Protein AF-A0A090BUH6-F1 (afdb_monomer_lite)

Organism: NCBI:txid40754

pLDDT: mean 92.65, std 9.0, range [54.72, 98.19]

Structure (mmCIF, N/CA/C/O backbone):
data_A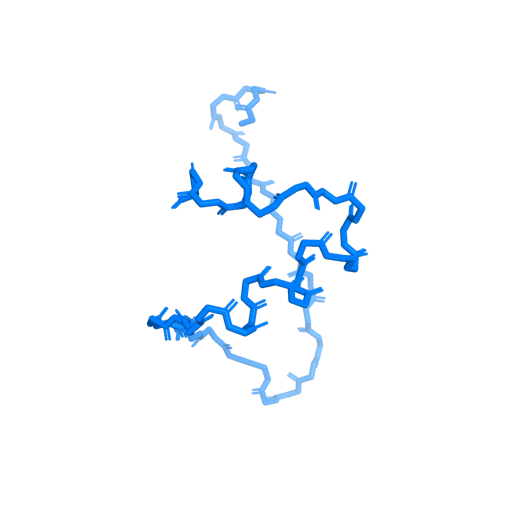F-A0A090BUH6-F1
#
_entry.id   AF-A0A090BUH6-F1
#
loop_
_atom_site.group_PDB
_atom_site.id
_atom_site.type_symbol
_atom_site.label_atom_id
_atom_site.label_alt_id
_atom_site.label_comp_id
_atom_site.label_asym_id
_atom_site.label_entity_id
_atom_site.label_seq_id
_atom_site.pdbx_PDB_ins_code
_atom_site.Cartn_x
_atom_site.Cartn_y
_atom_site.Cartn_z
_atom_site.occupancy
_atom_site.B_iso_or_equiv
_atom_site.auth_seq_id
_atom_site.auth_comp_id
_atom_site.auth_asym_id
_atom_site.auth_atom_id
_atom_site.pdbx_PDB_model_num
ATOM 1 N N . MET A 1 1 ? 9.729 0.554 9.097 1.00 87.12 1 MET A N 1
ATOM 2 C CA . MET A 1 1 ? 10.485 -0.714 9.223 1.00 87.12 1 MET A CA 1
ATOM 3 C C . MET A 1 1 ? 11.786 -0.410 9.952 1.00 87.12 1 MET A C 1
ATOM 5 O O . MET A 1 1 ? 12.262 0.711 9.832 1.00 87.12 1 MET A O 1
ATOM 9 N N . LEU A 1 2 ? 12.328 -1.349 10.724 1.00 91.62 2 LEU A N 1
ATOM 10 C CA . LEU A 1 2 ? 13.652 -1.237 11.344 1.00 91.62 2 LEU A CA 1
ATOM 11 C C . LEU A 1 2 ? 14.471 -2.438 10.846 1.00 91.62 2 LEU A C 1
ATOM 13 O O . LEU A 1 2 ? 13.947 -3.550 10.939 1.00 91.62 2 LEU A O 1
ATOM 17 N N . PRO A 1 3 ? 15.691 -2.266 10.297 1.00 93.56 3 PRO A N 1
ATOM 18 C CA . PRO A 1 3 ? 16.512 -1.047 10.187 1.00 93.56 3 PRO A CA 1
ATOM 19 C C . PRO A 1 3 ? 16.017 -0.033 9.135 1.00 93.56 3 PRO A C 1
ATOM 21 O O . PRO A 1 3 ? 15.115 -0.328 8.356 1.00 93.56 3 PRO A O 1
ATOM 24 N N . ALA A 1 4 ? 16.622 1.164 9.110 1.00 94.00 4 ALA A N 1
ATOM 25 C CA . ALA A 1 4 ? 16.267 2.242 8.175 1.00 94.00 4 ALA A CA 1
ATOM 26 C C . ALA A 1 4 ? 16.518 1.879 6.699 1.00 94.00 4 ALA A C 1
ATOM 28 O O . ALA A 1 4 ? 15.745 2.266 5.827 1.00 94.00 4 ALA A O 1
ATOM 29 N N . ALA A 1 5 ? 17.570 1.105 6.417 1.00 94.50 5 ALA A N 1
ATOM 30 C CA . ALA A 1 5 ? 17.871 0.592 5.082 1.00 94.50 5 ALA A CA 1
ATOM 31 C C . ALA A 1 5 ? 17.048 -0.676 4.783 1.00 94.50 5 ALA A C 1
ATOM 33 O O . ALA A 1 5 ? 17.599 -1.760 4.608 1.00 94.50 5 ALA A O 1
ATOM 34 N N . ALA A 1 6 ? 15.720 -0.546 4.779 1.00 96.06 6 ALA A N 1
ATOM 35 C CA . ALA A 1 6 ? 14.800 -1.636 4.473 1.00 96.06 6 ALA A CA 1
ATOM 36 C C . ALA A 1 6 ? 13.731 -1.192 3.470 1.00 96.06 6 ALA A C 1
ATOM 38 O O . ALA A 1 6 ? 13.193 -0.090 3.560 1.00 96.06 6 ALA A O 1
ATOM 39 N N . VAL A 1 7 ? 13.402 -2.086 2.538 1.00 95.56 7 VAL A N 1
ATOM 40 C CA . VAL A 1 7 ? 12.365 -1.887 1.520 1.00 95.56 7 VAL A CA 1
ATOM 41 C C . VAL A 1 7 ? 11.410 -3.078 1.569 1.00 95.56 7 VAL A C 1
ATOM 43 O O . VAL A 1 7 ? 11.842 -4.215 1.750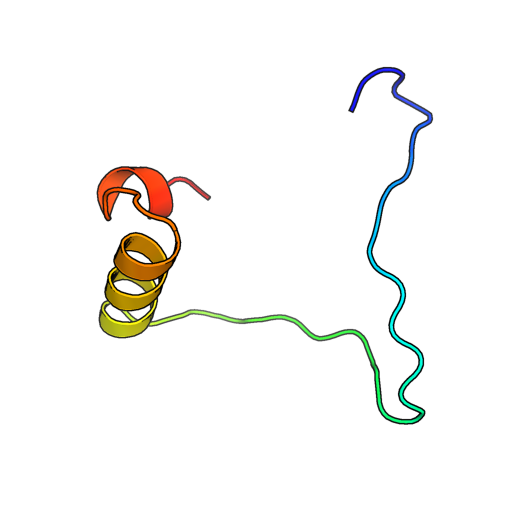 1.00 95.56 7 VAL A O 1
ATOM 46 N N . SER A 1 8 ? 10.110 -2.826 1.418 1.00 95.12 8 SER A N 1
ATOM 47 C CA . SER A 1 8 ? 9.085 -3.859 1.240 1.00 95.12 8 SER A CA 1
ATOM 48 C C . SER A 1 8 ? 8.050 -3.397 0.220 1.00 95.12 8 SER A C 1
ATOM 50 O O . SER A 1 8 ? 7.931 -2.204 -0.060 1.00 95.12 8 SER A O 1
ATOM 52 N N . GLY A 1 9 ? 7.320 -4.344 -0.358 1.00 96.19 9 GLY A N 1
ATOM 53 C CA . GLY A 1 9 ? 6.297 -4.070 -1.356 1.00 96.19 9 GLY A CA 1
ATOM 54 C C . GLY A 1 9 ? 5.643 -5.351 -1.855 1.00 96.19 9 GLY A C 1
ATOM 55 O O . GLY A 1 9 ? 6.008 -6.453 -1.445 1.00 96.19 9 GLY A O 1
ATOM 56 N N . TRP A 1 10 ? 4.676 -5.186 -2.751 1.00 97.44 10 TRP A N 1
ATOM 57 C CA . TRP A 1 10 ? 3.953 -6.278 -3.397 1.00 97.44 10 TRP A CA 1
ATOM 58 C C . TRP A 1 10 ? 4.422 -6.447 -4.846 1.00 97.44 10 TRP A C 1
ATOM 60 O O . TRP A 1 10 ? 4.695 -5.457 -5.523 1.00 97.44 10 TRP A O 1
ATOM 70 N N . TYR A 1 11 ? 4.485 -7.689 -5.333 1.00 97.44 11 TYR A N 1
ATOM 71 C CA . TYR A 1 11 ? 4.777 -7.989 -6.737 1.00 97.44 11 TYR A CA 1
ATOM 72 C C . TYR A 1 11 ? 3.479 -8.170 -7.528 1.00 97.44 11 TYR A C 1
ATOM 74 O O . TYR A 1 11 ? 2.649 -9.008 -7.180 1.00 97.44 11 TYR A O 1
ATOM 82 N N . PHE A 1 12 ? 3.335 -7.427 -8.625 1.00 98.06 12 PHE A N 1
ATOM 83 C CA . PHE A 1 12 ? 2.232 -7.563 -9.578 1.00 98.06 12 PHE A CA 1
ATOM 84 C C . PHE A 1 12 ? 2.804 -7.945 -10.948 1.00 98.06 12 PHE A C 1
ATOM 86 O O . PHE A 1 12 ? 3.669 -7.244 -11.463 1.00 98.06 12 PHE A O 1
ATOM 93 N N . SER A 1 13 ? 2.344 -9.053 -11.540 1.00 98.06 13 SER A N 1
ATOM 94 C CA . SER A 1 13 ? 2.873 -9.584 -12.813 1.00 98.06 13 SER A CA 1
ATOM 95 C C . SER A 1 13 ? 2.061 -9.194 -14.050 1.00 98.06 13 SER A C 1
ATOM 97 O O . SER A 1 13 ? 2.465 -9.486 -15.174 1.00 98.06 13 SER A O 1
ATOM 99 N N . HIS A 1 14 ? 0.897 -8.568 -13.866 1.00 98.06 14 HIS A N 1
ATOM 100 C CA . HIS A 1 14 ? 0.005 -8.239 -14.970 1.00 98.06 14 HIS A CA 1
ATOM 101 C C . HIS A 1 14 ? 0.650 -7.179 -15.886 1.00 98.06 14 HIS A C 1
ATOM 103 O O . HIS A 1 14 ? 1.085 -6.147 -15.376 1.00 98.06 14 HIS A O 1
ATOM 109 N N . PRO A 1 15 ? 0.669 -7.353 -17.224 1.00 98.06 15 PRO A N 1
ATOM 110 C CA . PRO A 1 15 ? 1.398 -6.464 -18.142 1.00 98.06 15 PRO A CA 1
ATOM 111 C C . PRO A 1 15 ? 0.870 -5.024 -18.178 1.00 98.06 15 PRO A C 1
ATOM 113 O O . PRO A 1 15 ? 1.540 -4.134 -18.684 1.00 98.06 15 PRO A O 1
ATOM 116 N N . GLN A 1 16 ? -0.337 -4.797 -17.660 1.00 98.19 16 GLN A N 1
ATOM 117 C CA . GLN A 1 16 ? -0.946 -3.468 -17.538 1.00 98.19 16 GLN A CA 1
ATOM 118 C C . GLN A 1 16 ? -0.843 -2.885 -16.119 1.00 98.19 16 GLN A C 1
ATOM 120 O O . GLN A 1 16 ? -1.402 -1.821 -15.860 1.00 98.19 16 GLN A O 1
ATOM 125 N N . ALA A 1 17 ? -0.188 -3.573 -15.177 1.00 98.12 17 ALA A N 1
ATOM 126 C C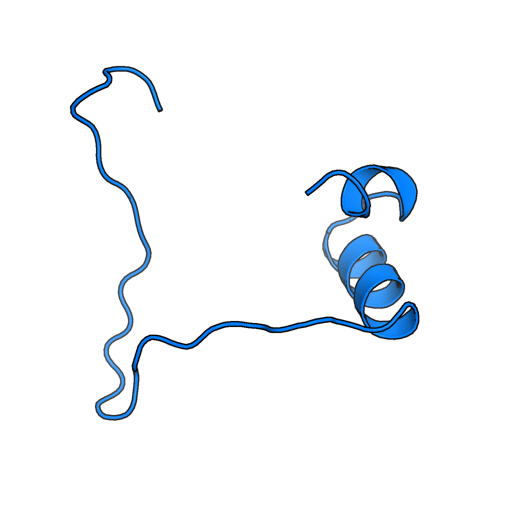A . ALA A 1 17 ? 0.022 -3.042 -13.836 1.00 98.12 17 ALA A CA 1
ATOM 127 C C . ALA A 1 17 ? 0.939 -1.814 -13.899 1.00 98.12 17 ALA A C 1
ATOM 129 O O . ALA A 1 17 ? 2.016 -1.852 -14.490 1.00 98.12 17 ALA A O 1
ATOM 130 N N . HIS A 1 18 ? 0.505 -0.725 -13.277 1.00 97.94 18 HIS A N 1
ATOM 131 C CA . HIS A 1 18 ? 1.249 0.524 -13.198 1.00 97.94 18 HIS A CA 1
ATOM 132 C C . HIS A 1 18 ? 0.933 1.227 -11.877 1.00 97.94 18 HIS A C 1
ATOM 134 O O . HIS A 1 18 ? -0.092 0.963 -11.248 1.00 97.94 18 HIS A O 1
ATOM 140 N N . TYR A 1 19 ? 1.825 2.114 -11.440 1.00 97.94 19 TYR A N 1
ATOM 141 C CA . TYR A 1 19 ? 1.590 2.938 -10.258 1.00 97.94 19 TYR A CA 1
ATOM 142 C C . TYR A 1 19 ? 0.540 4.011 -10.543 1.00 97.94 19 TYR A C 1
ATOM 144 O O . TYR A 1 19 ? 0.549 4.631 -11.605 1.00 97.94 19 TYR A O 1
ATOM 152 N N . PHE A 1 20 ? -0.325 4.264 -9.567 1.00 97.56 20 PHE A N 1
ATOM 153 C CA . PHE A 1 20 ? -1.309 5.340 -9.602 1.00 97.56 20 PHE A CA 1
ATOM 154 C C . PHE A 1 20 ? -1.569 5.859 -8.182 1.00 97.56 20 PHE A C 1
ATOM 156 O O . PHE A 1 20 ? -1.270 5.181 -7.198 1.00 97.56 20 PHE A O 1
ATOM 163 N N . GLY A 1 21 ? -2.108 7.074 -8.072 1.00 96.19 21 GLY A N 1
ATOM 164 C CA . GLY A 1 21 ? -2.557 7.639 -6.799 1.00 96.19 21 GLY A CA 1
ATOM 165 C C . GLY A 1 21 ? -4.040 7.356 -6.561 1.00 96.19 21 GLY A C 1
ATOM 166 O O . GLY A 1 21 ? -4.846 7.518 -7.472 1.00 96.19 21 GLY A O 1
ATOM 167 N N . THR A 1 22 ? -4.410 6.974 -5.339 1.00 94.62 22 THR A N 1
ATOM 168 C CA . THR A 1 22 ? -5.797 6.618 -4.983 1.00 94.62 22 THR A CA 1
ATOM 169 C C . THR A 1 22 ? -6.757 7.816 -4.965 1.00 94.62 22 THR A C 1
ATOM 171 O O . THR A 1 22 ? -7.949 7.645 -5.191 1.00 94.62 22 THR A O 1
ATOM 174 N N . GLY A 1 23 ? -6.260 9.037 -4.732 1.00 94.62 23 GLY A N 1
ATOM 175 C CA . GLY A 1 23 ? -7.099 10.237 -4.619 1.00 94.62 23 GLY A CA 1
ATOM 176 C C . GLY A 1 23 ? -7.900 10.301 -3.311 1.00 94.62 23 GLY A C 1
ATOM 177 O O . GLY A 1 23 ? -7.604 9.588 -2.353 1.00 94.62 23 GLY A O 1
ATOM 178 N N . LYS A 1 24 ? -8.893 11.198 -3.255 1.00 94.19 24 LYS A N 1
ATOM 179 C CA . LYS A 1 24 ? -9.845 11.254 -2.135 1.00 94.19 24 LYS A CA 1
ATOM 180 C C . LYS A 1 24 ? -10.867 10.130 -2.284 1.00 94.19 24 LYS A C 1
ATOM 182 O O . LYS A 1 24 ? -11.337 9.885 -3.391 1.00 94.19 24 LYS A O 1
ATOM 187 N N . ILE A 1 25 ? -11.214 9.507 -1.164 1.00 93.88 25 ILE A N 1
ATOM 188 C CA . ILE A 1 25 ? -12.276 8.506 -1.073 1.00 93.88 25 ILE A CA 1
ATOM 189 C C . ILE A 1 25 ? -13.415 9.047 -0.217 1.00 93.88 25 ILE A C 1
ATOM 191 O O . ILE A 1 25 ? -13.190 9.831 0.709 1.00 93.88 25 ILE A O 1
ATOM 195 N N . GLU A 1 26 ? -14.631 8.630 -0.538 1.00 95.25 26 GLU A N 1
ATOM 196 C CA . GLU A 1 26 ? -15.832 9.071 0.161 1.00 95.25 26 GLU A CA 1
ATOM 197 C C . GLU A 1 26 ? -16.115 8.211 1.401 1.00 95.25 26 GLU A C 1
ATOM 199 O O . GLU A 1 26 ? -15.502 7.165 1.644 1.00 95.25 26 GLU A O 1
ATOM 204 N N . LYS A 1 27 ? -17.031 8.695 2.245 1.00 94.12 27 LYS A N 1
ATOM 205 C CA . LYS A 1 27 ? -17.337 8.088 3.549 1.00 94.12 27 LYS A CA 1
ATOM 206 C C . LYS A 1 27 ? -17.787 6.625 3.438 1.00 94.12 27 LYS A C 1
ATOM 208 O O . LYS A 1 27 ? -17.420 5.820 4.288 1.00 94.12 27 LYS A O 1
ATOM 213 N N . ASP A 1 28 ? -18.549 6.293 2.405 1.00 96.50 28 ASP A N 1
ATOM 214 C CA . ASP A 1 28 ? -19.026 4.939 2.123 1.00 96.50 28 ASP A CA 1
ATOM 215 C C . ASP A 1 28 ? -17.869 3.953 1.882 1.00 96.50 28 ASP A C 1
ATOM 217 O O . ASP A 1 28 ? -17.863 2.856 2.439 1.00 96.50 28 ASP A O 1
ATOM 221 N N . GLN A 1 29 ? -16.837 4.363 1.139 1.00 96.38 29 GLN A N 1
ATOM 222 C CA . GLN A 1 29 ? -15.644 3.547 0.901 1.00 96.38 29 GLN A CA 1
ATOM 223 C C . GLN A 1 29 ? -14.833 3.323 2.183 1.00 96.38 29 GLN A C 1
ATOM 225 O O . GLN A 1 29 ? -14.292 2.234 2.389 1.00 96.38 29 GLN A O 1
ATOM 230 N N . VAL A 1 30 ? -14.763 4.327 3.062 1.00 94.94 30 VAL A N 1
ATOM 231 C CA . VAL A 1 30 ? -14.104 4.199 4.373 1.00 94.94 30 VAL A CA 1
ATOM 232 C C . VAL A 1 30 ? -14.859 3.211 5.267 1.00 94.94 30 VAL A C 1
ATOM 234 O O . VAL A 1 30 ? -14.235 2.380 5.926 1.00 94.94 30 VAL A O 1
ATOM 237 N N . GLU A 1 31 ? -16.191 3.282 5.287 1.00 95.94 31 GLU A N 1
ATOM 238 C CA . GLU A 1 31 ? -17.045 2.396 6.084 1.00 95.94 31 GLU A CA 1
ATOM 239 C C . GLU A 1 31 ? -16.960 0.939 5.615 1.00 95.94 31 GLU A C 1
ATOM 241 O O . GLU A 1 31 ? -16.741 0.043 6.433 1.00 95.94 31 GLU A O 1
ATOM 246 N N . ASP A 1 32 ? -17.035 0.700 4.305 1.00 97.25 32 ASP A N 1
ATOM 247 C CA . ASP A 1 32 ? -16.863 -0.637 3.731 1.00 97.25 32 ASP A CA 1
ATOM 248 C C . ASP A 1 32 ? -15.468 -1.215 4.029 1.00 97.25 32 ASP A C 1
ATOM 250 O O . ASP A 1 32 ? -15.328 -2.376 4.431 1.00 97.25 32 ASP A O 1
ATOM 254 N N . TYR A 1 33 ? -14.417 -0.401 3.893 1.00 95.38 33 TYR A N 1
ATOM 255 C CA . TYR A 1 33 ? -13.058 -0.848 4.188 1.00 95.38 33 TYR A CA 1
ATOM 256 C C . TYR A 1 33 ? -12.867 -1.189 5.671 1.00 95.38 33 TYR A C 1
ATOM 258 O O . TYR A 1 33 ? -12.234 -2.201 5.986 1.00 95.38 33 TYR A O 1
ATOM 266 N N . ALA A 1 34 ? -13.453 -0.400 6.576 1.00 95.56 34 ALA A N 1
ATOM 267 C CA . ALA A 1 34 ? -13.439 -0.665 8.011 1.00 95.56 34 ALA A CA 1
ATOM 268 C C . ALA A 1 34 ? -14.068 -2.033 8.333 1.00 95.56 34 ALA A C 1
ATOM 270 O O . ALA A 1 34 ? -13.441 -2.850 9.011 1.00 95.56 34 ALA A O 1
ATOM 271 N N . ILE A 1 35 ? -15.234 -2.336 7.749 1.00 96.56 35 ILE A N 1
ATOM 272 C CA . ILE A 1 35 ? -15.911 -3.633 7.905 1.00 96.56 35 ILE A CA 1
ATOM 273 C C . ILE A 1 35 ? -15.026 -4.778 7.397 1.00 96.56 35 ILE A C 1
ATOM 275 O O . ILE A 1 35 ? -14.788 -5.739 8.130 1.00 96.56 35 ILE A O 1
ATOM 279 N N . ARG A 1 36 ? -14.474 -4.673 6.179 1.00 97.19 36 ARG A N 1
ATOM 280 C CA . ARG A 1 36 ? -13.617 -5.724 5.591 1.00 97.19 36 ARG A CA 1
ATOM 281 C C . ARG A 1 36 ? -12.343 -5.985 6.388 1.00 97.19 36 ARG A C 1
ATOM 283 O O . ARG A 1 36 ? -11.828 -7.101 6.379 1.00 97.19 36 ARG A O 1
ATOM 290 N N . LYS A 1 37 ? -11.813 -4.958 7.051 1.00 95.62 37 LYS A N 1
ATOM 291 C CA . LYS A 1 37 ? -10.605 -5.050 7.877 1.00 95.62 37 LYS A CA 1
ATOM 292 C C . LYS A 1 37 ? -10.895 -5.403 9.336 1.00 95.62 37 LYS A C 1
ATOM 294 O O . LYS A 1 37 ? -9.933 -5.610 10.072 1.00 95.62 37 LYS A O 1
ATOM 299 N N . GLY A 1 38 ? -12.166 -5.479 9.745 1.00 94.38 38 GLY A N 1
ATOM 300 C CA . GLY A 1 38 ? -12.558 -5.691 11.141 1.00 94.38 38 GLY A CA 1
ATOM 301 C C . GLY A 1 38 ? -12.135 -4.542 12.061 1.00 94.38 38 GLY A C 1
ATOM 302 O O . GLY A 1 38 ? -11.813 -4.776 13.220 1.00 94.38 38 GLY A O 1
ATOM 303 N N . MET A 1 39 ? -12.079 -3.322 11.526 1.00 93.25 39 MET A N 1
ATOM 304 C CA . MET A 1 39 ? -11.652 -2.106 12.219 1.00 93.25 39 MET A CA 1
ATOM 305 C C . MET A 1 39 ? -12.831 -1.144 12.366 1.00 93.25 39 MET A C 1
ATOM 307 O O . MET A 1 39 ? -13.822 -1.215 11.642 1.00 93.25 39 MET A O 1
ATOM 311 N N . THR A 1 40 ? -12.716 -0.201 13.288 1.00 92.56 40 THR A N 1
ATOM 312 C CA . THR A 1 40 ? -13.643 0.920 13.412 1.00 92.56 40 THR A CA 1
ATOM 313 C C . THR A 1 40 ? -13.351 1.986 12.353 1.00 92.56 40 THR A C 1
ATOM 315 O O . THR A 1 40 ? -12.221 2.172 11.900 1.00 92.56 40 THR A O 1
ATOM 318 N N . VAL A 1 41 ? -14.372 2.767 11.993 1.00 89.69 41 VAL A N 1
ATOM 319 C CA . VAL A 1 41 ? -14.214 3.926 11.093 1.00 89.69 41 VAL A CA 1
ATOM 320 C C . VAL A 1 41 ? -13.233 4.957 11.670 1.00 89.69 41 VAL A C 1
ATOM 322 O O . VAL A 1 41 ? -12.551 5.648 10.920 1.00 89.69 41 VAL A O 1
ATOM 325 N N . ALA A 1 42 ? -13.143 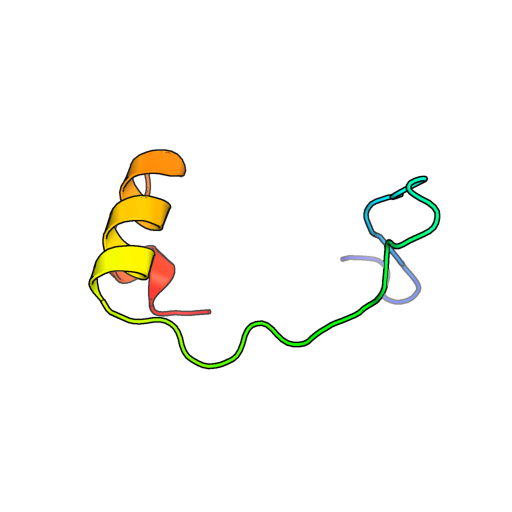5.065 12.998 1.00 88.69 42 ALA A N 1
ATOM 326 C CA . ALA A 1 42 ? -12.208 5.968 13.662 1.00 88.69 42 ALA A CA 1
ATOM 327 C C . ALA A 1 42 ? -10.745 5.536 13.463 1.00 88.69 42 ALA A C 1
ATOM 329 O O . ALA A 1 42 ? -9.906 6.383 13.173 1.00 88.69 42 ALA A O 1
ATOM 330 N N . GLU A 1 43 ? -10.448 4.234 13.543 1.00 83.88 43 GLU A N 1
ATOM 331 C CA . GLU A 1 43 ? -9.106 3.700 13.266 1.00 83.88 43 GLU A CA 1
ATOM 332 C C . GLU A 1 43 ? -8.680 3.938 11.810 1.00 83.88 43 GLU A C 1
ATOM 334 O O . GLU A 1 43 ? -7.502 4.167 11.549 1.00 83.88 43 GLU A O 1
ATOM 339 N N . GLN A 1 44 ? -9.631 3.954 10.868 1.00 82.00 44 GLN A N 1
ATOM 340 C CA . GLN A 1 44 ? -9.365 4.200 9.444 1.00 82.00 44 GLN A CA 1
ATOM 341 C C . GLN A 1 44 ? -9.141 5.673 9.083 1.00 82.00 44 GLN A C 1
ATOM 343 O O . GLN A 1 44 ? -8.475 5.968 8.095 1.00 82.00 44 GLN A 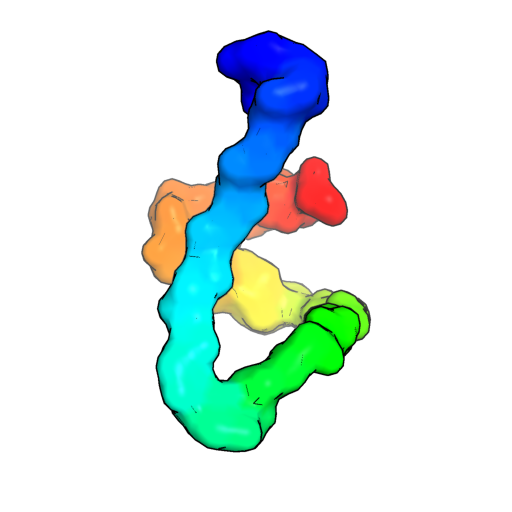O 1
ATOM 348 N N . LYS A 1 45 ? -9.677 6.619 9.860 1.00 72.62 45 LYS A N 1
ATOM 349 C CA . LYS A 1 45 ? -9.577 8.060 9.561 1.00 72.62 45 LYS A CA 1
ATOM 350 C C . LYS A 1 45 ? -8.220 8.689 9.895 1.00 72.62 45 LYS A C 1
ATOM 352 O O . LYS A 1 45 ? -8.025 9.861 9.594 1.00 72.62 45 LYS A O 1
ATOM 357 N N . ASN A 1 46 ? -7.306 7.933 10.500 1.00 57.91 46 ASN A N 1
ATOM 358 C CA . ASN A 1 46 ? -6.016 8.427 10.992 1.00 57.91 46 ASN A CA 1
ATOM 359 C C . ASN A 1 46 ? -4.824 8.063 10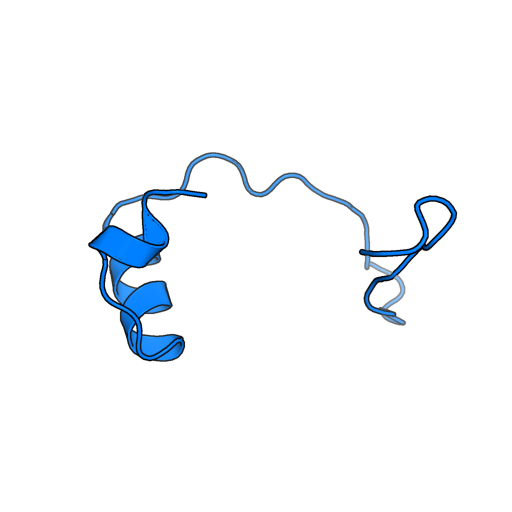.079 1.00 57.91 46 ASN A C 1
ATOM 361 O O . ASN A 1 46 ? -3.693 8.007 10.561 1.00 57.91 46 ASN A O 1
ATOM 365 N N . GLY A 1 47 ? -5.076 7.773 8.797 1.00 54.72 47 GLY A N 1
ATOM 366 C CA . GLY A 1 47 ? -4.061 7.408 7.797 1.00 54.72 47 GLY A CA 1
ATOM 367 C C . GLY A 1 47 ? -3.582 8.571 6.943 1.00 54.72 47 GLY A C 1
ATOM 368 O O . GLY A 1 47 ? -4.438 9.391 6.543 1.00 54.72 47 GLY A O 1
#

Sequence (47 aa):
MLPAAAVSGWYFSHPQAHYFGTGKIEKDQVEDYAIRKGMTVAEQKNG

Foldseek 3Di:
DPPPPDDDDDDDDDPPDDDDDPPDDDPVVLCVVCVVVVHDSVVSVPD

Secondary structure (DSSP, 8-state):
--SSS---------TT----------HHHHHHHHHHHT--HHHHTT-

Radius of gyration: 14.94 Å; chains: 1; bounding box: 37×21×32 Å

InterPro domains:
  IPR004223 Vitamin B12-dependent methionine synthase, activation domain [PF02965] (1-38)
  IPR004223 Vitamin B12-dependent methionine synthase, activation domain [PS50974] (1-47)
  IPR037010 Vitamin B12-dependent methionine synthase, activation domain superfamily [G3DSA:3.10.196.10] (1-46)
  IPR037010 Vitamin B12-dependent methionine synthase, activation domain superfamily [SSF56507] (1-45)
  IPR050554 Methionine Synthase/Corrinoid [PTHR45833] (1-44)